Protein AF-A0A5C5PPG1-F1 (afdb_monomer_lite)

Foldseek 3Di:
DFQDDVVLQVVLQVVCVVPPDPVSCVVCVVVLCVRQLGDDDFAACDLDDDQDDWGHTDDDSHPVVVCVSVVHHDQKDKDFAPFDSVQLSVLSVVQVPDDRRTDHPFQRHSQLSVLSSCVSRVLLVLPDPVLSVVSVPRRGGDPVNVVVSSVSSVVVVRMDMDGDPPRDDPDPPPDDD

Structure (mmCIF, N/CA/C/O backbone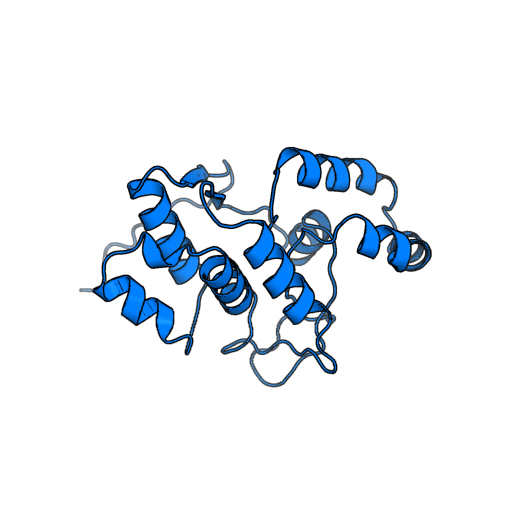):
data_AF-A0A5C5PPG1-F1
#
_entry.id   AF-A0A5C5PPG1-F1
#
loop_
_atom_site.group_PDB
_atom_site.id
_atom_site.type_symbol
_atom_site.label_atom_id
_atom_site.label_alt_id
_atom_site.label_comp_id
_atom_site.label_asym_id
_atom_site.label_entity_id
_atom_site.label_seq_id
_atom_site.pdbx_PDB_ins_code
_atom_site.Cartn_x
_atom_site.Cartn_y
_atom_site.Cartn_z
_atom_site.occupancy
_atom_site.B_iso_or_equiv
_atom_site.auth_seq_id
_atom_site.auth_comp_id
_atom_site.auth_asym_id
_atom_site.auth_atom_id
_atom_site.pdbx_PDB_model_num
ATOM 1 N N . MET A 1 1 ? 2.290 -4.184 -1.563 1.00 87.38 1 MET A N 1
ATOM 2 C CA . MET A 1 1 ? 0.980 -4.294 -0.845 1.00 87.38 1 MET A CA 1
ATOM 3 C C . MET A 1 1 ? -0.020 -4.989 -1.755 1.00 87.38 1 MET A C 1
ATOM 5 O O . MET A 1 1 ? -0.002 -4.702 -2.938 1.00 87.38 1 MET A O 1
ATOM 9 N N . TYR A 1 2 ? -0.895 -5.849 -1.234 1.00 88.50 2 TYR A N 1
ATOM 10 C CA . TYR A 1 2 ? -1.957 -6.496 -2.018 1.00 88.50 2 TYR A CA 1
ATOM 11 C C . TYR A 1 2 ? -3.329 -5.867 -1.742 1.00 88.50 2 TYR A C 1
ATOM 13 O O . TYR A 1 2 ? -3.693 -5.695 -0.580 1.00 88.50 2 TYR A O 1
ATOM 21 N N . ILE A 1 3 ? -4.079 -5.521 -2.796 1.00 89.62 3 ILE A N 1
ATOM 22 C CA . ILE A 1 3 ? -5.438 -4.965 -2.701 1.00 89.62 3 ILE A CA 1
ATOM 23 C C . ILE A 1 3 ? -6.487 -6.053 -2.981 1.00 89.62 3 ILE A C 1
ATOM 25 O O . ILE A 1 3 ? -6.610 -6.554 -4.099 1.00 89.62 3 ILE A O 1
ATOM 29 N N . GLY A 1 4 ? -7.311 -6.369 -1.984 1.00 85.44 4 GLY A N 1
ATOM 30 C CA . GLY A 1 4 ? -8.360 -7.387 -2.087 1.00 85.44 4 GLY A CA 1
ATOM 31 C C . GLY A 1 4 ? -7.981 -8.681 -1.372 1.00 85.44 4 GLY A C 1
ATOM 32 O O . GLY A 1 4 ? -7.293 -8.638 -0.355 1.00 85.44 4 GLY A O 1
ATOM 33 N N . ASP A 1 5 ? -8.461 -9.820 -1.873 1.00 78.62 5 ASP A N 1
ATOM 34 C CA . ASP A 1 5 ? -8.293 -11.105 -1.189 1.00 78.62 5 ASP A CA 1
ATOM 35 C C . ASP A 1 5 ? -6.811 -11.549 -1.177 1.00 78.62 5 ASP A C 1
ATOM 37 O O . ASP A 1 5 ? -6.217 -11.759 -2.244 1.00 78.62 5 ASP A O 1
ATOM 41 N N . PRO A 1 6 ? -6.199 -11.731 0.010 1.00 70.06 6 PRO A N 1
ATOM 42 C CA . PRO A 1 6 ? -4.818 -12.186 0.126 1.00 70.06 6 PRO A CA 1
ATOM 43 C C . PRO A 1 6 ? -4.586 -13.594 -0.440 1.00 70.06 6 PRO A C 1
ATOM 45 O O . PRO A 1 6 ? -3.463 -13.898 -0.840 1.00 70.06 6 PRO A O 1
ATOM 48 N N . ASN A 1 7 ? -5.604 -14.456 -0.502 1.00 72.69 7 ASN A N 1
ATOM 49 C CA . ASN A 1 7 ? -5.500 -15.785 -1.107 1.00 72.69 7 ASN A CA 1
ATOM 50 C C . ASN A 1 7 ? -5.388 -15.698 -2.629 1.00 72.69 7 ASN A C 1
ATOM 52 O O . ASN A 1 7 ? -4.583 -16.412 -3.220 1.00 72.69 7 ASN A O 1
ATOM 56 N N . ILE A 1 8 ? -6.134 -14.782 -3.256 1.00 70.81 8 ILE A N 1
ATOM 57 C CA . ILE A 1 8 ? -6.015 -14.517 -4.696 1.00 70.81 8 ILE A CA 1
ATOM 58 C C . ILE A 1 8 ? -4.605 -14.011 -5.007 1.00 70.81 8 ILE A C 1
ATOM 60 O O . ILE A 1 8 ? -3.949 -14.563 -5.887 1.00 70.81 8 ILE A O 1
ATOM 64 N N . GLY A 1 9 ? -4.107 -13.034 -4.240 1.00 70.31 9 GLY A N 1
ATOM 65 C CA . GLY A 1 9 ? -2.731 -12.544 -4.381 1.00 70.31 9 GLY A CA 1
ATOM 66 C C . GLY A 1 9 ? -1.699 -13.669 -4.255 1.00 70.31 9 GLY A C 1
ATOM 67 O O . GLY A 1 9 ? -0.873 -13.852 -5.141 1.00 70.31 9 GLY A O 1
ATOM 68 N N . LYS A 1 10 ? -1.801 -14.504 -3.212 1.00 71.12 10 LYS A N 1
ATOM 69 C CA . LYS A 1 10 ? -0.906 -15.660 -3.011 1.00 71.12 10 LYS A CA 1
ATOM 70 C C . LYS A 1 10 ? -0.979 -16.697 -4.134 1.00 71.12 10 LYS A C 1
ATOM 72 O O . LYS A 1 10 ? 0.038 -17.302 -4.453 1.00 71.12 10 LYS A O 1
ATOM 77 N N . ASN A 1 11 ? -2.153 -16.941 -4.709 1.00 69.25 11 ASN A N 1
ATOM 78 C CA . ASN A 1 11 ? -2.295 -17.888 -5.815 1.00 69.25 11 ASN A CA 1
ATOM 79 C C . ASN A 1 11 ? -1.632 -17.362 -7.092 1.00 69.25 11 ASN A C 1
ATOM 81 O O . ASN A 1 11 ? -0.999 -18.137 -7.805 1.00 69.25 11 ASN A O 1
ATOM 85 N N . ILE A 1 12 ? -1.719 -16.052 -7.342 1.00 70.81 12 ILE A N 1
ATOM 86 C CA . ILE A 1 12 ? -0.985 -15.399 -8.432 1.00 70.81 12 ILE A CA 1
ATOM 87 C C . ILE A 1 12 ? 0.529 -15.572 -8.226 1.00 70.81 12 ILE A C 1
ATOM 89 O O . ILE A 1 12 ? 1.212 -16.005 -9.149 1.00 70.81 12 ILE A O 1
ATOM 93 N N . GLU A 1 13 ? 1.032 -15.340 -7.009 1.00 72.00 13 GLU A N 1
ATOM 94 C CA . GLU A 1 13 ? 2.451 -15.550 -6.660 1.00 72.00 13 GLU A CA 1
ATOM 95 C C . GLU A 1 13 ? 2.898 -17.016 -6.797 1.00 72.00 13 GLU A C 1
ATOM 97 O O . GLU A 1 13 ? 3.986 -17.303 -7.282 1.00 72.00 13 GLU A O 1
ATOM 102 N N . ARG A 1 14 ? 2.066 -17.989 -6.403 1.00 68.38 14 ARG A N 1
ATOM 103 C CA . ARG A 1 14 ? 2.412 -19.420 -6.511 1.00 68.38 14 ARG A CA 1
ATOM 104 C C . ARG A 1 14 ? 2.489 -19.907 -7.950 1.00 68.38 14 ARG A C 1
ATOM 106 O O . ARG A 1 14 ? 3.380 -20.680 -8.275 1.00 68.38 14 ARG A O 1
ATOM 113 N N . ASN A 1 15 ? 1.576 -19.456 -8.806 1.00 65.25 15 ASN A N 1
ATOM 114 C CA . ASN A 1 15 ? 1.613 -19.782 -10.233 1.00 65.25 15 ASN A CA 1
ATOM 115 C C . ASN A 1 15 ? 2.829 -19.155 -10.937 1.00 65.25 15 ASN A C 1
ATOM 117 O O . ASN A 1 15 ? 3.184 -19.565 -12.042 1.00 65.25 15 ASN A O 1
ATOM 121 N N . TYR A 1 16 ? 3.464 -18.173 -10.295 1.00 61.44 16 TYR A N 1
ATOM 122 C CA . TYR A 1 16 ? 4.582 -17.419 -10.831 1.00 61.44 16 TYR A CA 1
ATOM 123 C C . TYR A 1 16 ? 5.953 -18.087 -10.650 1.00 61.44 16 TYR A C 1
ATOM 125 O O . TYR A 1 16 ? 6.864 -17.759 -11.404 1.00 61.44 16 TYR A O 1
ATOM 133 N N . SER A 1 17 ? 6.105 -19.105 -9.788 1.00 58.81 17 SER A N 1
ATOM 134 C CA . SER A 1 17 ? 7.341 -19.919 -9.744 1.00 58.81 17 SER A CA 1
ATOM 135 C C . SER A 1 17 ? 7.681 -20.584 -11.088 1.00 58.81 17 SER A C 1
ATOM 137 O O . SER A 1 17 ? 8.792 -21.052 -11.289 1.00 58.81 17 SER A O 1
ATOM 139 N N . LYS A 1 18 ? 6.741 -20.587 -12.041 1.00 58.78 18 LYS A N 1
ATOM 140 C CA . LYS A 1 18 ? 6.936 -21.021 -13.427 1.00 58.78 18 LYS A CA 1
ATOM 141 C C . LYS A 1 18 ? 7.742 -20.026 -14.292 1.00 58.78 18 LYS A C 1
ATOM 143 O O . LYS A 1 18 ? 8.237 -20.423 -15.342 1.00 58.78 18 LYS A O 1
ATOM 148 N N . TYR A 1 19 ? 7.889 -18.764 -13.876 1.00 58.31 19 TYR A N 1
ATOM 149 C CA . TYR A 1 19 ? 8.587 -17.691 -14.606 1.00 58.31 19 TYR A CA 1
ATOM 150 C C . TYR A 1 19 ? 9.896 -17.286 -13.905 1.00 58.31 19 TYR A C 1
ATOM 152 O O . TYR A 1 19 ? 10.094 -16.127 -13.534 1.00 58.31 19 TYR A O 1
ATOM 160 N N . GLU A 1 20 ? 10.801 -18.246 -13.692 1.00 57.34 20 GLU A N 1
ATOM 161 C CA . GLU A 1 20 ? 12.054 -18.006 -12.954 1.00 57.34 20 GLU A CA 1
ATOM 162 C C . GLU A 1 20 ? 12.971 -16.975 -13.641 1.00 57.34 20 GLU A C 1
ATOM 164 O O . GLU A 1 20 ? 13.572 -16.131 -12.969 1.00 57.34 20 GLU A O 1
ATOM 169 N N . ASN A 1 21 ? 13.043 -16.964 -14.979 1.00 65.88 21 ASN A N 1
ATOM 170 C CA . ASN A 1 21 ? 13.931 -16.052 -15.705 1.00 65.88 21 ASN A CA 1
ATOM 171 C C . ASN A 1 21 ? 13.239 -14.740 -16.137 1.00 65.88 21 ASN A C 1
ATOM 173 O O . ASN A 1 21 ? 12.038 -14.675 -16.399 1.00 65.88 21 ASN A O 1
ATOM 177 N N . ARG A 1 22 ? 14.019 -13.649 -16.180 1.00 64.19 22 ARG A N 1
ATOM 178 C CA . ARG A 1 22 ? 13.541 -12.286 -16.489 1.00 64.19 22 ARG A CA 1
ATOM 179 C C . ARG A 1 22 ? 12.952 -12.169 -17.902 1.00 64.19 22 ARG A C 1
ATOM 181 O O . ARG A 1 22 ? 12.051 -11.364 -18.117 1.00 64.19 22 ARG A O 1
ATOM 188 N N . GLU A 1 23 ? 13.442 -12.976 -18.837 1.00 68.81 23 GLU A N 1
ATOM 189 C CA . GLU A 1 23 ? 13.028 -12.988 -20.243 1.00 68.81 23 GLU A CA 1
ATOM 190 C C . GLU A 1 23 ? 11.600 -13.524 -20.413 1.00 68.81 23 GLU A C 1
ATOM 192 O O . GLU A 1 23 ? 10.785 -12.884 -21.076 1.00 68.81 23 GLU A O 1
ATOM 197 N N . ALA A 1 24 ? 11.252 -14.620 -19.733 1.00 67.12 24 ALA A N 1
ATOM 198 C CA . ALA A 1 24 ? 9.903 -15.184 -19.753 1.00 67.12 24 ALA A CA 1
ATOM 199 C C . ALA A 1 24 ? 8.870 -14.219 -19.147 1.00 67.12 24 ALA A C 1
ATOM 201 O O . ALA A 1 24 ? 7.781 -14.047 -19.691 1.00 67.12 24 ALA A O 1
ATOM 202 N N . ARG A 1 25 ? 9.230 -13.503 -18.071 1.00 67.06 25 ARG A N 1
ATOM 203 C CA . ARG A 1 25 ? 8.358 -12.462 -17.493 1.00 67.06 25 ARG A CA 1
ATOM 204 C C . ARG A 1 25 ? 8.106 -11.311 -18.456 1.00 67.06 25 ARG A C 1
ATOM 206 O O . ARG A 1 25 ? 7.029 -10.727 -18.437 1.00 67.06 25 ARG A O 1
ATOM 213 N N . GLN A 1 26 ? 9.125 -10.932 -19.228 1.00 68.50 26 GLN A N 1
ATOM 214 C CA . GLN A 1 26 ? 9.017 -9.839 -20.183 1.00 68.50 26 GLN A CA 1
ATOM 215 C C . GLN A 1 26 ? 8.145 -10.248 -21.376 1.00 68.50 26 GLN A C 1
ATOM 217 O O . GLN A 1 26 ? 7.356 -9.426 -21.837 1.00 68.50 26 GLN A O 1
ATOM 222 N N . ALA A 1 27 ? 8.252 -11.502 -21.831 1.00 70.81 27 ALA A N 1
ATOM 223 C CA . ALA A 1 27 ? 7.429 -12.052 -22.907 1.00 70.81 27 ALA A CA 1
ATOM 224 C C . ALA A 1 27 ? 5.933 -12.074 -22.546 1.00 70.81 27 ALA A C 1
ATOM 226 O O . ALA A 1 27 ? 5.109 -11.642 -23.346 1.00 70.81 27 ALA A O 1
ATOM 227 N N . ASP A 1 28 ? 5.593 -12.469 -21.315 1.00 69.50 28 ASP A N 1
ATOM 228 C CA . ASP A 1 28 ? 4.198 -12.566 -20.854 1.00 69.50 28 ASP A CA 1
ATOM 229 C C . ASP A 1 28 ? 3.721 -11.336 -20.067 1.00 69.50 28 ASP A C 1
ATOM 231 O O . ASP A 1 28 ? 2.665 -11.355 -19.427 1.00 69.50 28 ASP A O 1
ATOM 235 N N . ARG A 1 29 ? 4.479 -10.233 -20.105 1.00 70.00 29 ARG A N 1
ATOM 236 C CA . ARG A 1 29 ? 4.252 -9.058 -19.253 1.00 70.00 29 ARG A CA 1
ATOM 237 C C . ARG A 1 29 ? 2.846 -8.488 -19.379 1.00 70.00 29 ARG A C 1
ATOM 239 O O . ARG A 1 29 ? 2.253 -8.145 -18.365 1.00 70.00 29 ARG A O 1
ATOM 246 N N . GLU A 1 30 ? 2.307 -8.376 -20.588 1.00 69.38 30 GLU A N 1
ATOM 247 C CA . GLU A 1 30 ? 0.969 -7.810 -20.804 1.00 69.38 30 GLU A CA 1
ATOM 248 C C . GLU A 1 30 ? -0.128 -8.688 -20.191 1.00 69.38 30 GLU A C 1
ATOM 250 O O . GLU A 1 30 ? -1.019 -8.184 -19.503 1.00 69.38 30 GLU A O 1
ATOM 255 N N . ALA A 1 31 ? -0.018 -10.009 -20.360 1.00 68.69 31 ALA A N 1
ATOM 256 C CA . ALA A 1 31 ? -0.911 -10.964 -19.717 1.00 68.69 31 ALA A CA 1
ATOM 257 C C . ALA A 1 31 ? -0.777 -10.874 -18.190 1.00 68.69 31 ALA A C 1
ATOM 259 O O . ALA A 1 31 ? -1.770 -10.749 -17.475 1.00 68.69 31 ALA A O 1
ATOM 260 N N . ILE A 1 32 ? 0.449 -10.844 -17.672 1.00 67.25 32 ILE A N 1
ATOM 261 C CA . ILE A 1 32 ? 0.719 -10.720 -16.237 1.00 67.25 32 ILE A CA 1
ATOM 262 C C . ILE A 1 32 ? 0.170 -9.402 -15.669 1.00 67.25 32 ILE A C 1
ATOM 264 O O . ILE A 1 32 ? -0.445 -9.400 -14.601 1.00 67.25 32 ILE A O 1
ATOM 268 N N . GLU A 1 33 ? 0.353 -8.281 -16.368 1.00 69.12 33 GLU A N 1
ATOM 269 C CA . GLU A 1 33 ? -0.156 -6.969 -15.960 1.00 69.12 33 GLU A CA 1
ATOM 270 C C . GLU A 1 33 ? -1.685 -6.936 -15.902 1.00 69.12 33 GLU A C 1
ATOM 272 O O . GLU A 1 33 ? -2.236 -6.198 -15.074 1.00 69.12 33 GLU A O 1
ATOM 277 N N . HIS A 1 34 ? -2.346 -7.733 -16.747 1.00 66.25 34 HIS A N 1
ATOM 278 C CA . HIS A 1 34 ? -3.788 -7.950 -16.727 1.00 66.25 34 HIS A CA 1
ATOM 279 C C . HIS A 1 34 ? -4.225 -8.781 -15.508 1.00 66.25 34 HIS A C 1
ATOM 281 O O . HIS A 1 34 ? -5.225 -8.453 -14.866 1.00 66.25 34 HIS A O 1
ATOM 287 N N . PHE A 1 35 ? -3.454 -9.808 -15.135 1.00 65.94 35 PHE A N 1
ATOM 288 C CA . PHE A 1 35 ? -3.793 -10.703 -14.022 1.00 65.94 35 PHE A CA 1
ATOM 289 C C . PHE A 1 35 ? -3.449 -10.140 -12.635 1.00 65.94 35 PHE A C 1
ATOM 291 O O . PHE A 1 35 ? -4.268 -10.258 -11.721 1.00 65.94 35 PHE A O 1
ATOM 298 N N . ASN A 1 36 ? -2.290 -9.492 -12.449 1.00 76.19 36 ASN A N 1
ATOM 299 C CA . ASN A 1 36 ? -1.864 -8.967 -11.142 1.00 76.19 36 ASN A CA 1
ATOM 300 C C . ASN A 1 36 ? -2.023 -7.447 -11.004 1.00 76.19 36 ASN A C 1
ATOM 302 O O . ASN A 1 36 ? -1.112 -6.716 -10.617 1.00 76.19 36 ASN A O 1
ATOM 306 N N . THR A 1 37 ? -3.222 -6.945 -11.291 1.00 77.00 37 THR A N 1
ATOM 307 C CA . THR A 1 37 ? -3.538 -5.515 -11.127 1.00 77.00 37 THR A CA 1
ATOM 308 C C . THR A 1 37 ? -3.631 -5.065 -9.670 1.00 77.00 37 THR A C 1
ATOM 310 O O . THR A 1 37 ? -3.614 -3.866 -9.400 1.00 77.00 37 THR A O 1
ATOM 313 N N . ASN A 1 38 ? -3.715 -6.012 -8.735 1.00 85.44 38 ASN A N 1
ATOM 314 C CA . ASN A 1 38 ? -3.951 -5.766 -7.316 1.00 85.44 38 ASN A CA 1
ATOM 315 C C . ASN A 1 38 ? -2.672 -5.653 -6.485 1.00 85.44 38 ASN A C 1
ATOM 317 O O . ASN A 1 38 ? -2.744 -5.228 -5.327 1.00 85.44 38 ASN A O 1
ATOM 321 N N . TYR A 1 39 ? -1.521 -6.031 -7.044 1.00 87.38 39 TYR A N 1
ATOM 322 C CA . TYR A 1 39 ? -0.246 -5.813 -6.384 1.00 87.38 39 TYR A CA 1
ATOM 323 C C . TYR A 1 39 ? 0.228 -4.374 -6.579 1.00 87.38 39 TYR A C 1
ATOM 325 O O . TYR A 1 39 ? 0.232 -3.829 -7.682 1.00 87.38 39 TYR A O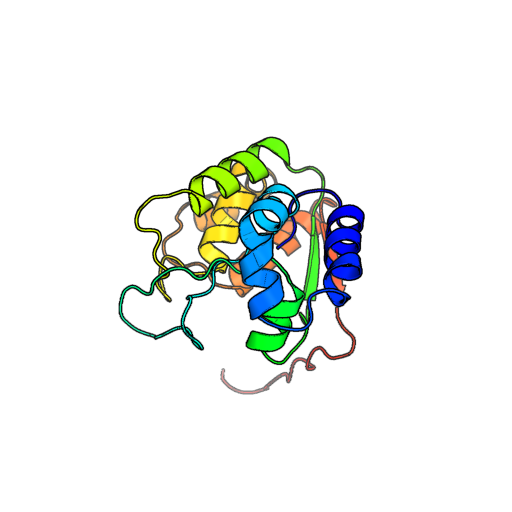 1
ATOM 333 N N . VAL A 1 40 ? 0.614 -3.754 -5.472 1.00 88.94 40 VAL A N 1
ATOM 334 C CA . VAL A 1 40 ? 1.137 -2.395 -5.399 1.00 88.94 40 VAL A CA 1
ATOM 335 C C . VAL A 1 40 ? 2.621 -2.484 -5.097 1.00 88.94 40 VAL A C 1
ATOM 337 O O . VAL A 1 40 ? 2.994 -2.719 -3.940 1.00 88.94 40 VAL A O 1
ATOM 340 N N . SER A 1 41 ? 3.425 -2.236 -6.127 1.00 86.00 41 SER A N 1
ATOM 341 C CA . SER A 1 41 ? 4.857 -1.971 -6.022 1.00 86.00 41 SER A CA 1
ATOM 342 C C . SER A 1 41 ? 5.168 -0.590 -6.585 1.00 86.00 41 SER A C 1
ATOM 344 O O . SER A 1 41 ? 4.601 -0.162 -7.592 1.00 86.00 41 SER A O 1
ATOM 346 N N . TRP A 1 42 ? 6.039 0.141 -5.898 1.00 86.25 42 TRP A N 1
ATOM 347 C CA . TRP A 1 42 ? 6.462 1.476 -6.308 1.00 86.25 42 TRP A CA 1
ATOM 348 C C . TRP A 1 42 ? 7.948 1.669 -6.026 1.00 86.25 42 TRP A C 1
ATOM 350 O O . TRP A 1 42 ? 8.346 2.537 -5.248 1.00 86.25 42 TRP A O 1
ATOM 360 N N . TRP A 1 43 ? 8.749 0.815 -6.650 1.00 81.62 43 TRP A N 1
ATOM 361 C CA . TRP A 1 43 ? 10.206 0.830 -6.595 1.00 81.62 43 TRP A CA 1
ATOM 362 C C . TRP A 1 43 ? 10.778 1.433 -7.893 1.00 81.62 43 TRP A C 1
ATOM 364 O O . TRP A 1 43 ? 10.092 1.402 -8.918 1.00 81.62 43 TRP A O 1
ATOM 374 N N . PRO A 1 44 ? 11.967 2.061 -7.897 1.00 78.38 44 PRO A N 1
ATOM 375 C CA . PRO A 1 44 ? 12.635 2.452 -9.141 1.00 78.38 44 PRO A CA 1
ATOM 376 C C . PRO A 1 44 ? 12.986 1.240 -10.019 1.00 78.38 44 PRO A C 1
ATOM 378 O O . PRO A 1 44 ? 13.112 0.125 -9.530 1.00 78.38 44 PRO A O 1
ATOM 381 N N . GLU A 1 45 ? 13.113 1.466 -11.328 1.00 72.06 45 GLU A N 1
ATOM 382 C CA . GLU A 1 45 ? 13.457 0.418 -12.309 1.00 72.06 45 GLU A CA 1
ATOM 383 C C . GLU A 1 45 ? 14.919 -0.043 -12.205 1.00 72.06 45 GLU A C 1
ATOM 385 O O . GLU A 1 45 ? 15.240 -1.198 -12.480 1.00 72.06 45 GLU A O 1
ATOM 390 N N . GLU A 1 46 ? 15.808 0.862 -11.804 1.00 66.50 46 GLU A N 1
ATOM 391 C CA . GLU A 1 46 ? 17.210 0.553 -11.538 1.00 66.50 46 GLU A CA 1
ATOM 392 C C . GLU A 1 46 ? 17.360 -0.140 -10.177 1.00 66.50 46 GLU A C 1
ATOM 394 O O . GLU A 1 46 ? 16.523 0.022 -9.289 1.00 66.50 46 GLU A O 1
ATOM 399 N N . SER A 1 47 ? 18.452 -0.887 -10.000 1.00 61.28 47 SER A N 1
ATOM 400 C CA . SER A 1 47 ? 18.780 -1.701 -8.819 1.00 61.28 47 SER A CA 1
ATOM 401 C C . SER A 1 47 ? 19.117 -0.872 -7.565 1.00 61.28 47 SER A C 1
ATOM 403 O O . SER A 1 47 ? 20.167 -1.048 -6.950 1.00 61.28 47 SER A O 1
ATOM 405 N N . GLY A 1 48 ? 18.245 0.071 -7.196 1.00 66.25 48 GLY A N 1
ATOM 406 C CA . GLY A 1 48 ? 18.341 0.856 -5.973 1.00 66.25 48 GLY A CA 1
ATOM 407 C C . GLY A 1 48 ? 17.654 2.224 -6.034 1.00 66.25 48 GLY A C 1
ATOM 408 O O . GLY A 1 48 ? 17.673 2.943 -7.037 1.00 66.25 48 GLY A O 1
ATOM 409 N N . ALA A 1 49 ? 17.086 2.626 -4.897 1.00 71.31 49 ALA A N 1
ATOM 410 C CA . ALA A 1 49 ? 16.589 3.979 -4.696 1.00 71.31 49 ALA A CA 1
ATOM 411 C C . ALA A 1 49 ? 17.744 4.964 -4.475 1.00 71.31 49 ALA A C 1
ATOM 413 O O . ALA A 1 49 ? 18.500 4.849 -3.511 1.00 71.31 49 ALA A O 1
ATOM 414 N N . GLN A 1 50 ? 17.862 5.959 -5.354 1.00 77.75 50 GLN A N 1
ATOM 415 C CA . GLN A 1 50 ? 18.828 7.045 -5.213 1.00 77.75 50 GLN A CA 1
ATOM 416 C C . GLN A 1 50 ? 18.265 8.117 -4.271 1.00 77.75 50 GLN A C 1
ATOM 418 O O . GLN A 1 50 ? 17.075 8.442 -4.303 1.00 77.75 50 GLN A O 1
ATOM 423 N N . LEU A 1 51 ? 19.132 8.692 -3.431 1.00 73.94 51 LEU A N 1
ATOM 424 C CA . LEU A 1 51 ? 18.743 9.705 -2.441 1.00 73.94 51 LEU A CA 1
ATOM 425 C C . LEU A 1 51 ? 18.218 10.997 -3.086 1.00 73.94 51 LEU A C 1
ATOM 427 O O . LEU A 1 51 ? 17.370 11.677 -2.509 1.00 73.94 51 LEU A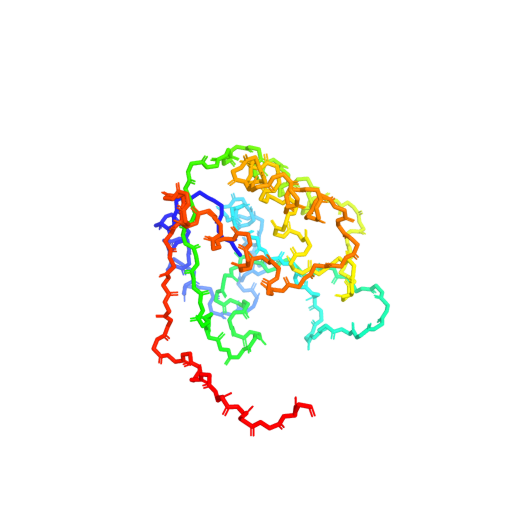 O 1
ATOM 431 N N . LEU A 1 52 ? 18.717 11.343 -4.274 1.00 75.62 52 LEU A N 1
ATOM 432 C CA . LEU A 1 52 ? 18.386 12.570 -4.991 1.00 75.62 52 LEU A CA 1
ATOM 433 C C . LEU A 1 52 ? 17.914 12.254 -6.410 1.00 75.62 52 LEU A C 1
ATOM 435 O O . LEU A 1 52 ? 18.319 11.264 -7.008 1.00 75.62 52 LEU A O 1
ATOM 439 N N . GLY A 1 53 ? 17.085 13.141 -6.960 1.00 78.94 53 GLY A N 1
ATOM 440 C CA . GLY A 1 53 ? 16.614 13.046 -8.339 1.00 78.94 53 GLY A CA 1
ATOM 441 C C . GLY A 1 53 ? 15.284 12.311 -8.512 1.00 78.94 53 GLY A C 1
ATOM 442 O O . GLY A 1 53 ? 14.648 11.849 -7.562 1.00 78.94 53 GLY A O 1
ATOM 443 N N . LYS A 1 54 ? 14.819 12.292 -9.763 1.00 83.38 54 LYS A N 1
ATOM 444 C CA . LYS A 1 54 ? 13.654 11.519 -10.201 1.00 83.38 54 LYS A CA 1
ATOM 445 C C . LYS A 1 54 ? 14.171 10.248 -10.846 1.00 83.38 54 LYS A C 1
ATOM 447 O O . LYS A 1 54 ? 15.003 10.335 -11.741 1.00 83.38 54 LYS A O 1
ATOM 452 N N . GLN A 1 55 ? 13.635 9.112 -10.433 1.00 84.94 55 GLN A N 1
ATOM 453 C CA . GLN A 1 55 ? 13.979 7.825 -11.022 1.00 84.94 55 GLN A CA 1
ATOM 454 C C . GLN A 1 55 ? 12.784 7.285 -11.813 1.00 84.94 55 GLN A C 1
ATOM 456 O O . GLN A 1 55 ? 11.640 7.494 -11.379 1.00 84.94 55 GLN A O 1
ATOM 461 N N . PRO A 1 56 ? 13.008 6.619 -12.960 1.00 80.94 56 PRO A N 1
ATOM 462 C CA . PRO A 1 56 ? 11.940 5.917 -13.656 1.00 80.94 56 PRO A CA 1
ATOM 463 C C . PRO A 1 56 ? 11.325 4.882 -12.714 1.00 80.94 56 PRO A C 1
ATOM 465 O O . PRO A 1 56 ? 12.018 4.218 -11.940 1.00 80.94 56 PRO A O 1
ATOM 468 N N . GLN A 1 57 ? 9.998 4.809 -12.718 1.00 79.31 57 GLN A N 1
ATOM 469 C CA . GLN A 1 57 ? 9.281 3.869 -11.871 1.00 79.31 57 GLN A CA 1
ATOM 470 C C . GLN A 1 57 ? 9.374 2.459 -12.461 1.00 79.31 57 GLN A C 1
ATOM 472 O O . GLN A 1 57 ? 8.881 2.208 -13.558 1.00 79.31 57 GLN A O 1
ATOM 477 N N . GLY A 1 58 ? 9.941 1.538 -11.686 1.00 74.19 58 GLY A N 1
ATOM 478 C CA . GLY A 1 58 ? 9.918 0.111 -11.955 1.00 74.19 58 GLY A CA 1
ATOM 479 C C . GLY A 1 58 ? 8.517 -0.441 -11.728 1.00 74.19 58 GLY A C 1
ATOM 480 O O . GLY A 1 58 ? 7.855 -0.151 -10.726 1.00 74.19 58 GLY A O 1
ATOM 481 N N . ARG A 1 59 ? 8.032 -1.227 -12.688 1.00 72.81 59 ARG A N 1
ATOM 482 C CA . ARG A 1 59 ? 6.736 -1.911 -12.601 1.00 72.81 59 ARG A CA 1
ATOM 483 C C . ARG A 1 59 ? 6.954 -3.353 -12.170 1.00 72.81 59 ARG A C 1
ATOM 485 O O . ARG A 1 59 ? 6.752 -4.270 -12.960 1.00 72.81 59 ARG A O 1
ATOM 492 N N . ASN A 1 60 ? 7.367 -3.535 -10.921 1.00 75.31 60 ASN A N 1
ATOM 493 C CA . ASN A 1 60 ? 7.365 -4.856 -10.312 1.00 75.31 60 ASN A CA 1
ATOM 494 C C . ASN A 1 60 ? 5.912 -5.292 -10.097 1.00 75.31 60 ASN A C 1
ATOM 496 O O . ASN A 1 60 ? 5.083 -4.552 -9.565 1.00 75.31 60 ASN A O 1
ATOM 500 N N . LEU A 1 61 ? 5.594 -6.491 -10.573 1.00 75.06 61 LEU A N 1
ATOM 501 C CA . LEU A 1 61 ? 4.236 -7.033 -10.550 1.00 75.06 61 LEU A CA 1
ATOM 502 C C . LEU A 1 61 ? 4.062 -8.087 -9.461 1.00 75.06 61 LEU A C 1
ATOM 504 O O . LEU A 1 61 ? 2.956 -8.578 -9.295 1.00 75.06 61 LEU A O 1
ATOM 508 N N . PHE A 1 62 ? 5.120 -8.412 -8.716 1.00 77.31 62 PHE A N 1
ATOM 509 C CA . PHE A 1 62 ? 5.143 -9.516 -7.761 1.00 77.31 62 PHE A CA 1
ATOM 510 C C . PHE A 1 62 ? 5.903 -9.145 -6.495 1.00 77.31 62 PHE A C 1
ATOM 512 O O . PHE A 1 62 ? 6.950 -8.497 -6.549 1.00 77.31 62 PHE A O 1
ATOM 519 N N . LEU A 1 63 ? 5.387 -9.617 -5.365 1.00 80.19 63 LEU A N 1
ATOM 520 C CA . LEU A 1 63 ? 5.995 -9.509 -4.049 1.00 80.19 63 LEU A CA 1
ATOM 521 C C . LEU A 1 63 ? 7.320 -10.250 -3.991 1.00 80.19 63 LEU A C 1
ATOM 523 O O . LEU A 1 63 ? 8.254 -9.727 -3.403 1.00 80.19 63 LEU A O 1
ATOM 527 N N . GLU A 1 64 ? 7.426 -11.420 -4.619 1.00 77.69 64 GLU A N 1
ATOM 528 C CA . GLU A 1 64 ? 8.673 -12.190 -4.586 1.00 77.69 64 GLU A CA 1
ATOM 529 C C . GLU A 1 64 ? 9.825 -11.444 -5.275 1.00 77.69 64 GLU A C 1
ATOM 531 O O . GLU A 1 64 ? 10.969 -11.520 -4.838 1.00 77.69 64 GLU A O 1
ATOM 536 N N . SER A 1 65 ? 9.519 -10.658 -6.316 1.00 76.50 65 SER A N 1
ATOM 537 C CA . SER A 1 65 ? 10.524 -9.802 -6.961 1.00 76.50 65 SER A CA 1
ATOM 538 C C . SER A 1 65 ? 10.994 -8.696 -6.017 1.00 76.50 65 SER A C 1
ATOM 540 O O . SER A 1 65 ? 12.194 -8.520 -5.853 1.00 76.50 65 SER A O 1
ATOM 542 N N . ASP A 1 66 ? 10.066 -8.027 -5.325 1.00 79.00 66 ASP A N 1
ATOM 543 C CA . ASP A 1 66 ? 10.426 -7.007 -4.334 1.00 79.00 66 ASP A CA 1
ATOM 544 C C . ASP A 1 66 ? 11.188 -7.618 -3.135 1.00 79.00 66 ASP A C 1
ATOM 546 O O . ASP A 1 66 ? 12.141 -7.019 -2.654 1.00 79.00 66 ASP A O 1
ATOM 550 N N . ILE A 1 67 ? 10.834 -8.827 -2.677 1.00 80.44 67 ILE A N 1
ATOM 551 C CA . ILE A 1 67 ? 11.559 -9.543 -1.607 1.00 80.44 67 ILE A CA 1
ATOM 552 C C . ILE A 1 67 ? 12.986 -9.882 -2.045 1.00 80.44 67 ILE A C 1
ATOM 554 O O . ILE A 1 67 ? 13.920 -9.713 -1.261 1.00 80.44 67 ILE A O 1
ATOM 558 N N . SER A 1 68 ? 13.158 -10.359 -3.281 1.00 78.38 68 SER A N 1
ATOM 559 C CA . SER A 1 68 ? 14.476 -10.655 -3.844 1.00 78.38 68 SER A CA 1
ATOM 560 C C . SER A 1 68 ? 15.331 -9.392 -3.962 1.00 78.38 68 SER A C 1
ATOM 562 O O . SER A 1 68 ? 16.517 -9.441 -3.644 1.00 78.38 68 SER A O 1
ATOM 564 N N . ASP A 1 69 ? 14.740 -8.273 -4.389 1.00 75.50 69 ASP A N 1
ATOM 565 C CA . ASP A 1 69 ? 15.432 -6.985 -4.519 1.00 75.50 69 ASP A CA 1
ATOM 566 C C . ASP A 1 69 ? 15.786 -6.381 -3.143 1.00 75.50 69 ASP A C 1
ATOM 568 O O . ASP A 1 69 ? 16.859 -5.800 -2.973 1.00 75.50 69 ASP A O 1
ATOM 572 N N . GLU A 1 70 ? 14.910 -6.534 -2.142 1.00 75.88 70 GLU A N 1
ATOM 573 C CA . GLU A 1 70 ? 15.125 -6.069 -0.760 1.00 75.88 70 GLU A CA 1
ATOM 574 C C . GLU A 1 70 ? 16.000 -7.028 0.075 1.00 75.88 70 GLU A C 1
ATOM 576 O O . GLU A 1 70 ? 16.454 -6.669 1.166 1.00 75.88 70 GLU A O 1
ATOM 581 N N . GLY A 1 71 ? 16.243 -8.250 -0.410 1.00 80.56 71 GLY A N 1
ATOM 582 C CA . GLY A 1 71 ? 17.080 -9.267 0.233 1.00 80.56 71 GLY A CA 1
ATOM 583 C C . GLY A 1 71 ? 16.495 -9.877 1.512 1.00 80.56 71 GLY A C 1
ATOM 584 O O . GLY A 1 71 ? 17.188 -10.617 2.212 1.00 80.56 71 GLY A O 1
ATOM 585 N N . SER A 1 72 ? 15.241 -9.574 1.859 1.00 80.75 72 SER A N 1
ATOM 586 C CA . SER A 1 72 ? 14.580 -10.133 3.042 1.00 80.75 72 SER A CA 1
ATOM 587 C C . SER A 1 72 ? 13.051 -10.088 2.931 1.00 80.75 72 SER A C 1
ATOM 589 O O . SER A 1 72 ? 12.495 -9.178 2.315 1.00 80.75 72 SER A O 1
ATOM 591 N N . PRO A 1 73 ? 12.331 -11.056 3.530 1.00 83.44 73 PRO A N 1
ATOM 592 C CA . PRO A 1 73 ? 10.876 -11.021 3.575 1.00 83.44 73 PRO A CA 1
ATOM 593 C C . PRO A 1 73 ? 10.377 -9.932 4.539 1.00 83.44 73 PRO A C 1
ATOM 595 O O . PRO A 1 73 ? 11.070 -9.561 5.492 1.00 83.44 73 PRO A O 1
ATOM 598 N N . PRO A 1 74 ? 9.120 -9.473 4.396 1.00 84.94 74 PRO A N 1
ATOM 599 C CA . PRO A 1 74 ? 8.570 -8.462 5.285 1.00 84.94 74 PRO A CA 1
ATOM 600 C C . PRO A 1 74 ? 8.558 -8.943 6.742 1.00 84.94 74 PRO A C 1
ATOM 602 O O . PRO A 1 74 ? 7.967 -9.971 7.087 1.00 84.94 74 PRO A O 1
ATOM 605 N N . HIS A 1 75 ? 9.158 -8.146 7.627 1.00 88.31 75 HIS A N 1
ATOM 606 C CA . HIS A 1 75 ? 9.185 -8.413 9.068 1.00 88.31 75 HIS A CA 1
ATOM 607 C C . HIS A 1 75 ? 7.801 -8.329 9.727 1.00 88.31 75 HIS A C 1
ATOM 609 O O . HIS A 1 75 ? 7.512 -9.027 10.702 1.00 88.31 75 HIS A O 1
ATOM 615 N N . LEU A 1 76 ? 6.941 -7.444 9.217 1.00 89.44 76 LEU A N 1
ATOM 616 C CA . LEU A 1 76 ? 5.602 -7.185 9.733 1.00 89.44 76 LEU A CA 1
ATOM 617 C C . LEU A 1 76 ? 4.602 -7.166 8.583 1.00 89.44 76 LEU A C 1
ATOM 619 O O . LEU A 1 76 ? 4.801 -6.464 7.595 1.00 89.44 76 LEU A O 1
ATOM 623 N N . VAL A 1 77 ? 3.488 -7.871 8.761 1.00 90.81 77 VAL A N 1
ATOM 624 C CA . VAL A 1 77 ? 2.387 -7.913 7.799 1.00 90.81 77 VAL A CA 1
ATOM 625 C C . VAL A 1 77 ? 1.111 -7.444 8.482 1.00 90.81 77 VAL A C 1
ATOM 627 O O . VAL A 1 77 ? 0.758 -7.914 9.564 1.00 90.81 77 VAL A O 1
ATOM 630 N N . TYR A 1 78 ? 0.411 -6.515 7.839 1.00 93.06 78 TYR A N 1
ATOM 631 C CA . TYR A 1 78 ? -0.905 -6.050 8.260 1.00 93.06 78 TYR A CA 1
ATOM 632 C C . TYR A 1 78 ? -1.945 -6.540 7.255 1.00 93.06 78 TYR A C 1
ATOM 634 O O . TYR A 1 78 ? -1.857 -6.213 6.074 1.00 93.06 78 TYR A O 1
ATOM 642 N N . THR A 1 79 ? -2.927 -7.306 7.725 1.00 93.06 79 THR A N 1
ATOM 643 C CA . THR A 1 79 ? -4.115 -7.660 6.938 1.00 93.06 79 THR A CA 1
ATOM 644 C C . THR A 1 79 ? -5.213 -6.687 7.318 1.00 93.06 79 THR A C 1
ATOM 646 O O . THR A 1 79 ? -5.643 -6.689 8.467 1.00 93.06 79 THR A O 1
ATOM 649 N N . VAL A 1 80 ? -5.610 -5.823 6.388 1.00 93.62 80 VAL A N 1
ATOM 650 C CA . VAL A 1 80 ? -6.594 -4.757 6.618 1.00 93.62 80 VAL A CA 1
ATOM 651 C C . VAL A 1 80 ? -7.917 -5.136 5.954 1.00 93.62 80 VAL A C 1
ATOM 653 O O . VAL A 1 80 ? -7.926 -5.698 4.862 1.00 93.62 80 VAL A O 1
ATOM 656 N N . SER A 1 81 ? -9.026 -4.829 6.616 1.00 93.75 81 SER A N 1
ATOM 657 C CA . SER A 1 81 ? -10.397 -5.166 6.229 1.00 93.75 81 SER A CA 1
ATOM 658 C C . SER A 1 81 ? -11.331 -3.968 6.441 1.00 93.75 81 SER A C 1
ATOM 660 O O . SER A 1 81 ? -10.945 -2.982 7.067 1.00 93.75 81 SER A O 1
ATOM 662 N N . GLY A 1 82 ? -12.543 -4.030 5.883 1.00 92.44 82 GLY A N 1
ATOM 663 C CA . GLY A 1 82 ? -13.556 -2.975 6.036 1.00 92.44 82 GLY A CA 1
ATOM 664 C C . GLY A 1 82 ? -13.248 -1.658 5.311 1.00 92.44 82 GLY A C 1
ATOM 665 O O . GLY A 1 82 ? -13.898 -0.654 5.577 1.00 92.44 82 GLY A O 1
ATOM 666 N N . LEU A 1 83 ? -12.266 -1.652 4.404 1.00 95.12 83 LEU A N 1
ATOM 667 C CA . LEU A 1 83 ? -11.974 -0.522 3.521 1.00 95.12 83 LEU A CA 1
ATOM 668 C C . LEU A 1 83 ? -12.649 -0.697 2.160 1.00 95.12 83 LEU A C 1
ATOM 670 O O . LEU A 1 83 ? -12.926 -1.819 1.729 1.00 95.12 83 LEU A O 1
ATOM 674 N N . ASP A 1 84 ? -12.846 0.413 1.453 1.00 95.69 84 ASP A N 1
ATOM 675 C CA . ASP A 1 84 ? -13.382 0.402 0.094 1.00 95.69 84 ASP A CA 1
ATOM 676 C C . ASP A 1 84 ? -12.326 -0.082 -0.914 1.00 95.69 84 ASP A C 1
ATOM 678 O O . ASP A 1 84 ? -11.525 0.682 -1.461 1.00 95.69 84 ASP A O 1
ATOM 682 N N . VAL A 1 85 ? -12.336 -1.392 -1.161 1.00 93.00 85 VAL A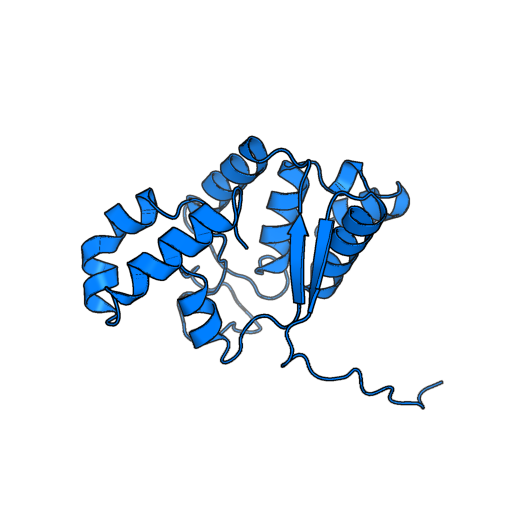 N 1
ATOM 683 C CA . VAL A 1 85 ? -11.420 -2.067 -2.090 1.00 93.00 85 VAL A CA 1
ATOM 684 C C . VAL A 1 85 ? -11.568 -1.541 -3.523 1.00 93.00 85 VAL A C 1
ATOM 686 O O . VAL A 1 85 ? -10.574 -1.484 -4.249 1.00 93.00 85 VAL A O 1
ATOM 689 N N . ALA A 1 86 ? -12.771 -1.144 -3.949 1.00 93.19 86 ALA A N 1
ATOM 690 C CA . ALA A 1 86 ? -13.001 -0.662 -5.309 1.00 93.19 86 ALA A CA 1
ATOM 691 C C . ALA A 1 86 ? -12.303 0.685 -5.533 1.00 93.19 86 ALA A C 1
ATOM 693 O O . ALA A 1 86 ? -11.550 0.837 -6.500 1.00 93.19 86 ALA A O 1
ATOM 694 N N . ASN A 1 87 ? -12.451 1.619 -4.591 1.00 95.81 87 ASN A N 1
ATOM 695 C CA . ASN A 1 87 ? -11.759 2.906 -4.645 1.00 95.81 87 ASN A CA 1
ATOM 696 C C . ASN A 1 87 ? -10.239 2.765 -4.473 1.00 95.81 87 ASN A C 1
ATOM 698 O O . ASN A 1 87 ? -9.474 3.446 -5.161 1.00 95.81 87 ASN A O 1
ATOM 702 N N . MET A 1 88 ? -9.775 1.829 -3.634 1.00 95.56 88 MET A N 1
ATOM 703 C CA . MET A 1 88 ? -8.346 1.498 -3.535 1.00 95.56 88 MET A CA 1
ATOM 704 C C . MET A 1 88 ? -7.772 1.028 -4.879 1.00 95.56 88 MET A C 1
ATOM 706 O O . MET A 1 88 ? -6.703 1.489 -5.289 1.00 95.56 88 MET A O 1
ATOM 710 N N . ARG A 1 89 ? -8.483 0.137 -5.584 1.00 93.06 89 ARG A N 1
ATOM 711 C CA . ARG A 1 89 ? -8.093 -0.353 -6.917 1.00 93.06 89 ARG A CA 1
ATOM 712 C C . ARG A 1 89 ? -8.093 0.762 -7.954 1.00 93.06 89 ARG A C 1
ATOM 714 O O . ARG A 1 89 ? -7.139 0.862 -8.721 1.00 93.06 89 ARG A O 1
ATOM 721 N N . ALA A 1 90 ? -9.120 1.609 -7.959 1.00 93.69 90 ALA A N 1
ATOM 722 C CA . ALA A 1 90 ? -9.222 2.730 -8.887 1.00 93.69 90 ALA A CA 1
ATOM 723 C C . ALA A 1 90 ? -8.066 3.730 -8.707 1.00 93.69 90 ALA A C 1
ATOM 725 O O . ALA A 1 90 ? -7.435 4.135 -9.687 1.00 93.69 90 ALA A O 1
ATOM 726 N N . GLU A 1 91 ? -7.727 4.082 -7.461 1.00 95.19 91 GLU A N 1
ATOM 727 C CA . GLU A 1 91 ? -6.597 4.976 -7.184 1.00 95.19 91 GLU A CA 1
ATOM 728 C C . GLU A 1 91 ? -5.263 4.320 -7.556 1.00 95.19 91 GLU A C 1
ATOM 730 O O . GLU A 1 91 ? -4.404 4.980 -8.145 1.00 95.19 91 GLU A O 1
ATOM 735 N N . TRP A 1 92 ? -5.087 3.021 -7.290 1.00 92.81 92 TRP A N 1
ATOM 736 C CA . TRP A 1 92 ? -3.887 2.312 -7.734 1.00 92.81 92 TRP A CA 1
ATOM 737 C C . TRP A 1 92 ? -3.761 2.300 -9.260 1.00 92.81 92 TRP A C 1
ATOM 739 O O . TRP A 1 92 ? -2.712 2.676 -9.784 1.00 92.81 92 TRP A O 1
ATOM 749 N N . PHE A 1 93 ? -4.839 1.965 -9.974 1.00 90.19 93 PHE A N 1
ATOM 750 C CA . PHE A 1 93 ? -4.895 1.981 -11.437 1.00 90.19 93 PHE A CA 1
ATOM 751 C C . PHE A 1 93 ? -4.512 3.354 -12.007 1.00 90.19 93 PHE A C 1
ATOM 753 O O . PHE A 1 93 ? -3.699 3.459 -12.927 1.00 90.19 93 PHE A O 1
ATOM 760 N N . LYS A 1 94 ? -5.030 4.429 -11.406 1.00 91.94 94 LYS A N 1
ATOM 761 C CA . LYS A 1 94 ? -4.690 5.809 -11.768 1.00 91.94 94 LYS A CA 1
ATOM 762 C C . LYS A 1 94 ? -3.214 6.139 -11.532 1.00 91.94 94 LYS A C 1
ATOM 764 O O . LYS A 1 94 ? -2.608 6.840 -12.340 1.00 91.94 94 LYS A O 1
ATOM 769 N N . ILE A 1 95 ? -2.632 5.670 -10.427 1.00 90.38 95 ILE A N 1
ATOM 770 C CA . ILE A 1 95 ? -1.219 5.903 -10.094 1.00 90.38 95 ILE A CA 1
ATOM 771 C C . ILE A 1 95 ? -0.301 5.164 -11.073 1.00 90.38 95 ILE A C 1
ATOM 773 O O . ILE A 1 95 ? 0.602 5.794 -11.629 1.00 90.38 95 ILE A O 1
ATOM 777 N N . ARG A 1 96 ? -0.540 3.866 -11.308 1.00 85.44 96 ARG A N 1
ATOM 778 C CA . ARG A 1 96 ? 0.321 3.021 -12.159 1.00 85.44 96 ARG A CA 1
ATOM 779 C C . ARG A 1 96 ? 0.306 3.421 -13.634 1.00 85.44 96 ARG A C 1
ATOM 781 O O . ARG A 1 96 ? 1.326 3.311 -14.307 1.00 85.44 96 ARG A O 1
ATOM 788 N N . ASN A 1 97 ? -0.832 3.907 -14.131 1.00 86.00 97 ASN A N 1
ATOM 789 C CA . ASN A 1 97 ? -1.007 4.260 -15.543 1.00 86.00 97 ASN A CA 1
ATOM 790 C C . ASN A 1 97 ? -0.692 5.728 -15.836 1.00 86.00 97 ASN A C 1
ATOM 792 O O . ASN A 1 97 ? -0.927 6.215 -16.941 1.00 86.00 97 ASN A O 1
ATOM 796 N N . LYS A 1 98 ? -0.148 6.457 -14.857 1.00 86.50 98 LYS A N 1
ATOM 797 C CA . LYS A 1 98 ? 0.259 7.838 -15.062 1.00 86.50 98 LYS A CA 1
ATOM 798 C C . LYS A 1 98 ? 1.435 7.907 -16.040 1.00 86.50 98 LYS A C 1
ATOM 800 O O . LYS A 1 98 ? 2.497 7.338 -15.796 1.00 86.50 98 LYS A O 1
ATOM 805 N N . THR A 1 99 ? 1.278 8.692 -17.101 1.00 83.44 99 THR A N 1
ATOM 806 C CA . THR A 1 99 ? 2.366 9.019 -18.030 1.00 83.44 99 THR A CA 1
ATOM 807 C C . THR A 1 99 ? 3.497 9.742 -17.292 1.00 83.44 99 THR A C 1
ATOM 809 O O . THR A 1 99 ? 3.242 10.658 -16.503 1.00 83.44 99 THR A O 1
ATOM 812 N N . ASN A 1 100 ? 4.751 9.356 -17.546 1.00 80.75 100 ASN A N 1
ATOM 813 C CA . ASN A 1 100 ? 5.938 9.901 -16.868 1.00 80.75 100 ASN A CA 1
ATOM 814 C C . ASN A 1 100 ? 5.892 9.750 -15.332 1.00 80.75 100 ASN A C 1
ATOM 816 O O . ASN A 1 100 ? 6.280 10.655 -14.575 1.00 80.75 100 ASN A O 1
ATOM 820 N N . ALA A 1 101 ? 5.380 8.607 -14.863 1.00 83.31 101 ALA A N 1
ATOM 821 C CA . ALA A 1 101 ? 5.501 8.180 -13.475 1.00 83.31 101 ALA A CA 1
ATOM 822 C C . ALA A 1 101 ? 6.980 8.120 -13.061 1.00 83.31 101 ALA A C 1
ATOM 824 O O . ALA A 1 101 ? 7.822 7.593 -13.779 1.00 83.31 101 ALA A O 1
ATOM 825 N N . HIS A 1 102 ? 7.292 8.697 -11.903 1.00 83.81 102 HIS A N 1
ATOM 826 C CA . HIS A 1 102 ? 8.649 8.737 -11.373 1.00 83.81 102 HIS A CA 1
ATOM 827 C C . HIS A 1 102 ? 8.640 8.547 -9.863 1.00 83.81 102 HIS A C 1
ATOM 829 O O . HIS A 1 102 ? 7.792 9.105 -9.150 1.00 83.81 102 HIS A O 1
ATOM 835 N N . PHE A 1 103 ? 9.624 7.792 -9.399 1.00 82.94 103 PHE A N 1
ATOM 836 C CA . PHE A 1 103 ? 9.947 7.618 -7.999 1.00 82.94 103 PHE A CA 1
ATOM 837 C C . PHE A 1 103 ? 10.777 8.809 -7.500 1.00 82.94 103 PHE A C 1
ATOM 839 O O . PHE A 1 103 ? 11.628 9.342 -8.217 1.00 82.94 103 PHE A O 1
ATOM 846 N N . VAL A 1 104 ? 10.498 9.256 -6.271 1.00 80.94 104 VAL A N 1
ATOM 847 C CA . VAL A 1 104 ? 11.296 10.267 -5.557 1.00 80.94 104 VAL A CA 1
ATOM 848 C C . VAL A 1 104 ? 11.387 9.847 -4.100 1.00 80.94 104 VAL A C 1
ATOM 850 O O . VAL A 1 104 ? 10.365 9.830 -3.409 1.00 80.94 104 VAL A O 1
ATOM 853 N N . PHE A 1 105 ? 12.598 9.583 -3.618 1.00 77.06 105 PHE A N 1
ATOM 854 C CA . PHE A 1 105 ? 12.850 8.985 -2.305 1.00 77.06 105 PHE A CA 1
ATOM 855 C C . PHE A 1 105 ? 12.104 9.664 -1.139 1.00 77.06 105 PHE A C 1
ATOM 857 O O . PHE A 1 105 ? 11.464 9.003 -0.322 1.00 77.06 105 PHE A O 1
ATOM 864 N N . PHE A 1 106 ? 12.105 10.999 -1.086 1.00 73.25 106 PHE A N 1
ATOM 865 C CA . PHE A 1 106 ? 11.522 11.733 0.046 1.00 73.25 106 PHE A CA 1
ATOM 866 C C . PHE A 1 106 ? 10.033 12.079 -0.089 1.00 73.25 106 PHE A C 1
ATOM 868 O O . PHE A 1 106 ? 9.386 12.354 0.917 1.00 73.25 106 PHE A O 1
ATOM 875 N N . ARG A 1 107 ? 9.475 12.104 -1.308 1.00 74.81 107 ARG A N 1
ATOM 876 C CA . ARG A 1 107 ? 8.122 12.657 -1.560 1.00 74.81 107 ARG A CA 1
ATOM 877 C C . ARG A 1 107 ? 7.185 11.755 -2.361 1.00 74.81 107 ARG A C 1
ATOM 879 O O . ARG A 1 107 ? 5.980 11.984 -2.353 1.00 74.81 107 ARG A O 1
ATOM 886 N N . LYS A 1 108 ? 7.717 10.775 -3.091 1.00 78.81 108 LYS A N 1
ATOM 887 C CA . LYS A 1 108 ? 6.966 9.840 -3.946 1.00 78.81 108 LYS A CA 1
ATOM 888 C C . LYS A 1 108 ? 7.559 8.438 -3.836 1.00 78.81 108 LYS A C 1
ATOM 890 O O . LYS A 1 108 ? 7.910 7.824 -4.842 1.00 78.81 108 LYS A O 1
ATOM 895 N N . ASN A 1 109 ? 7.719 7.985 -2.598 1.00 83.00 109 ASN A N 1
ATOM 896 C CA . ASN A 1 109 ? 8.203 6.649 -2.270 1.00 83.00 109 ASN A CA 1
ATOM 897 C C . ASN A 1 109 ? 7.046 5.654 -2.082 1.00 83.00 109 ASN A C 1
ATOM 899 O O . ASN A 1 109 ? 5.872 6.043 -2.083 1.00 83.00 109 ASN A O 1
ATOM 903 N N . CYS A 1 110 ? 7.373 4.385 -1.840 1.00 86.94 110 CYS A N 1
ATOM 904 C CA . CYS A 1 110 ? 6.401 3.315 -1.599 1.00 86.94 110 CYS A CA 1
ATOM 905 C C . CYS A 1 110 ? 5.360 3.677 -0.530 1.00 86.94 110 CYS A C 1
ATOM 907 O O . CYS A 1 110 ? 4.163 3.461 -0.715 1.00 86.94 110 CYS A O 1
ATOM 909 N N . SER A 1 111 ? 5.797 4.297 0.570 1.00 90.12 111 SER A N 1
ATOM 910 C CA . SER A 1 111 ? 4.912 4.654 1.685 1.00 90.12 111 SER A CA 1
ATOM 911 C C . SER A 1 111 ? 3.897 5.722 1.283 1.00 90.12 111 SER A C 1
ATOM 913 O O . SER A 1 111 ? 2.724 5.622 1.635 1.00 90.12 111 SER A O 1
ATOM 915 N N . THR A 1 112 ? 4.303 6.720 0.496 1.00 90.69 112 THR A N 1
ATOM 916 C CA . THR A 1 112 ? 3.370 7.747 0.001 1.00 90.69 112 THR A CA 1
ATOM 917 C C . THR A 1 112 ? 2.290 7.159 -0.909 1.00 90.69 112 THR A C 1
ATOM 919 O O . THR A 1 112 ? 1.130 7.560 -0.815 1.00 90.69 112 THR A O 1
ATOM 922 N N . ILE A 1 113 ? 2.634 6.176 -1.748 1.00 92.12 113 ILE A N 1
ATOM 923 C CA . ILE A 1 113 ? 1.669 5.489 -2.616 1.00 92.12 113 ILE A CA 1
ATOM 924 C C . ILE A 1 113 ? 0.700 4.644 -1.796 1.00 92.12 113 ILE A C 1
ATOM 926 O O . ILE A 1 113 ? -0.512 4.769 -1.973 1.00 92.12 113 ILE A O 1
ATOM 930 N N . VAL A 1 114 ? 1.210 3.863 -0.840 1.00 93.75 114 VAL A N 1
ATOM 931 C CA . VAL A 1 114 ? 0.368 3.085 0.079 1.00 93.75 114 VAL A CA 1
ATOM 932 C C . VAL A 1 114 ? -0.589 3.997 0.849 1.00 93.75 114 VAL A C 1
ATOM 934 O O . VAL A 1 114 ? -1.779 3.701 0.912 1.00 93.75 114 VAL A O 1
ATOM 937 N N . LEU A 1 115 ? -0.123 5.144 1.359 1.00 93.88 115 LEU A N 1
ATOM 938 C CA . LEU A 1 115 ? -0.993 6.109 2.039 1.00 93.88 115 LEU A CA 1
ATOM 939 C C . LEU A 1 115 ? -2.111 6.624 1.128 1.00 93.88 115 LEU A C 1
ATOM 941 O O . LEU A 1 115 ? -3.254 6.717 1.566 1.00 93.88 115 LEU A O 1
ATOM 945 N N . ARG A 1 116 ? -1.802 6.974 -0.126 1.00 93.94 116 ARG A N 1
ATOM 946 C CA . ARG A 1 116 ? -2.807 7.459 -1.085 1.00 93.94 116 ARG A CA 1
ATOM 947 C C . ARG A 1 116 ? -3.887 6.418 -1.355 1.00 93.94 116 ARG A C 1
ATOM 949 O O . ARG A 1 116 ? -5.063 6.763 -1.364 1.00 93.94 116 ARG A O 1
ATOM 956 N N . ILE A 1 117 ? -3.489 5.160 -1.513 1.00 95.38 117 ILE A N 1
ATOM 957 C CA . ILE A 1 117 ? -4.424 4.056 -1.737 1.00 95.38 117 ILE A CA 1
ATOM 958 C C . ILE A 1 117 ? -5.273 3.819 -0.482 1.00 95.38 117 ILE A C 1
ATOM 960 O O . ILE A 1 117 ? -6.493 3.769 -0.579 1.00 95.38 117 ILE A O 1
ATOM 964 N N . LEU A 1 118 ? -4.664 3.764 0.708 1.00 95.31 118 LEU A N 1
ATOM 965 C CA . LEU A 1 118 ? -5.401 3.623 1.971 1.00 95.31 118 LEU A CA 1
ATOM 966 C C . LEU A 1 118 ? -6.392 4.776 2.196 1.00 95.31 118 LEU A C 1
ATOM 968 O O . LEU A 1 118 ? -7.514 4.544 2.641 1.00 95.31 118 LEU A O 1
ATOM 972 N N . LYS A 1 119 ? -6.007 6.011 1.855 1.00 94.81 119 LYS A N 1
ATOM 973 C CA . LYS A 1 119 ? -6.901 7.178 1.878 1.00 94.81 119 LYS A CA 1
ATOM 974 C C . LYS A 1 119 ? -8.096 7.003 0.951 1.00 94.81 119 LYS A C 1
ATOM 976 O O . LYS A 1 119 ? -9.213 7.250 1.387 1.00 94.81 119 LYS A O 1
ATOM 981 N N . ALA A 1 120 ? -7.868 6.559 -0.286 1.00 96.38 120 ALA A N 1
ATOM 982 C CA . ALA A 1 120 ? -8.945 6.284 -1.236 1.00 96.38 120 ALA A CA 1
ATOM 983 C C . ALA A 1 120 ? -9.906 5.202 -0.715 1.00 96.38 120 ALA A C 1
ATOM 985 O O . ALA A 1 120 ? -11.108 5.309 -0.913 1.00 96.38 120 ALA A O 1
ATOM 986 N N . GLY A 1 121 ? -9.388 4.215 0.022 1.00 95.75 121 GLY A N 1
ATOM 987 C CA . GLY A 1 121 ? -10.193 3.203 0.711 1.00 95.75 121 GLY A CA 1
ATOM 988 C C . GLY A 1 121 ? -10.907 3.673 1.982 1.00 95.75 121 GLY A C 1
ATOM 989 O O . GLY A 1 121 ? -11.549 2.858 2.638 1.00 95.75 121 GLY A O 1
ATOM 990 N N . GLY A 1 122 ? -10.772 4.944 2.378 1.00 95.38 122 GLY A N 1
ATOM 991 C CA . GLY A 1 122 ? -11.407 5.491 3.580 1.00 95.38 122 GLY A CA 1
ATOM 992 C C . GLY A 1 122 ? -10.695 5.161 4.896 1.00 95.38 122 GLY A C 1
ATOM 993 O O . GLY A 1 122 ? -11.264 5.371 5.965 1.00 95.38 122 GLY A O 1
ATOM 994 N N . ALA A 1 123 ? -9.445 4.682 4.863 1.00 94.31 123 ALA A N 1
ATOM 995 C CA . ALA A 1 123 ? -8.724 4.266 6.070 1.00 94.31 123 ALA A CA 1
ATOM 996 C C . ALA A 1 123 ? -8.645 5.366 7.136 1.00 94.31 123 ALA A C 1
ATOM 998 O O . ALA A 1 123 ? -8.773 5.079 8.323 1.00 94.31 123 ALA A O 1
ATOM 999 N N . LEU A 1 124 ? -8.464 6.626 6.725 1.00 93.19 124 LEU A N 1
ATOM 1000 C CA . LEU A 1 124 ? -8.324 7.736 7.667 1.00 93.19 124 LEU A CA 1
ATOM 1001 C C . LEU A 1 124 ? -9.606 8.039 8.445 1.00 93.19 124 LEU A C 1
ATOM 1003 O O . LEU A 1 124 ? -9.507 8.552 9.554 1.00 93.19 124 LEU A O 1
ATOM 1007 N N . ASN A 1 125 ? -10.782 7.683 7.926 1.00 92.69 125 ASN A N 1
ATOM 1008 C CA . ASN A 1 125 ? -12.060 7.934 8.601 1.00 92.69 125 ASN A CA 1
ATOM 1009 C C . ASN A 1 125 ? -12.178 7.163 9.924 1.00 92.69 125 ASN A C 1
ATOM 1011 O O . ASN A 1 125 ? -12.936 7.550 10.804 1.00 92.69 125 ASN A O 1
ATOM 1015 N N . ASN A 1 126 ? -11.395 6.092 10.071 1.00 90.56 126 ASN A N 1
ATOM 1016 C CA . ASN A 1 126 ? -11.331 5.268 11.273 1.00 90.56 126 ASN A CA 1
ATOM 1017 C C . ASN A 1 126 ? -10.254 5.740 12.264 1.00 90.56 126 ASN A C 1
ATOM 1019 O O . ASN A 1 126 ? -9.990 5.069 13.261 1.00 90.56 126 ASN A O 1
ATOM 1023 N N . LEU A 1 127 ? -9.577 6.857 11.978 1.00 90.12 127 LEU A N 1
ATOM 1024 C CA . LEU A 1 127 ? -8.548 7.420 12.844 1.00 90.12 127 LEU A CA 1
ATOM 1025 C C . LEU A 1 127 ? -9.115 8.575 13.684 1.00 90.12 127 LEU A C 1
ATOM 1027 O O . LEU A 1 127 ? -9.984 9.311 13.220 1.00 90.12 127 LEU A O 1
ATOM 1031 N N . PRO A 1 128 ? -8.563 8.819 14.887 1.00 89.69 128 PRO A N 1
ATOM 1032 C CA . PRO A 1 128 ? -8.870 10.023 15.657 1.00 89.69 128 PRO A CA 1
ATOM 1033 C C . PRO A 1 128 ? -8.601 11.302 14.849 1.00 89.69 128 PRO A C 1
ATOM 1035 O O . PRO A 1 128 ? -7.606 11.369 14.121 1.00 89.69 128 PRO A O 1
ATOM 1038 N N . THR A 1 129 ? -9.410 12.350 15.041 1.00 88.56 129 THR A N 1
ATOM 1039 C CA . THR A 1 129 ? -9.380 13.607 14.261 1.00 88.56 129 THR A CA 1
ATOM 1040 C C . THR A 1 129 ? -7.979 14.205 14.100 1.00 88.56 129 THR A C 1
ATOM 1042 O O . THR A 1 129 ? -7.585 14.590 13.000 1.00 88.56 129 THR A O 1
ATOM 1045 N N . ALA A 1 130 ? -7.184 14.231 15.175 1.00 86.19 130 ALA A N 1
ATOM 1046 C CA . ALA A 1 130 ? -5.818 14.755 15.137 1.00 86.19 130 ALA A CA 1
ATOM 1047 C C . ALA A 1 130 ? -4.906 13.946 14.196 1.00 86.19 130 ALA A C 1
ATOM 1049 O O . ALA A 1 130 ? -4.151 14.516 13.408 1.00 86.19 130 ALA A O 1
ATOM 1050 N N . LYS A 1 131 ? -5.007 12.610 14.234 1.00 86.19 131 LYS A N 1
ATOM 1051 C CA . LYS A 1 131 ? -4.246 11.725 13.343 1.00 86.19 131 LYS A CA 1
ATOM 1052 C C . LYS A 1 131 ? -4.776 11.806 11.916 1.00 86.19 131 LYS A C 1
ATOM 1054 O O . LYS A 1 131 ? -3.968 11.880 10.996 1.00 86.19 131 LYS A O 1
ATOM 1059 N N . HIS A 1 132 ? -6.096 11.857 11.726 1.00 87.19 132 HIS A N 1
ATOM 1060 C CA . HIS A 1 132 ? -6.704 12.075 10.413 1.00 87.19 132 HIS A CA 1
ATOM 1061 C C . HIS A 1 132 ? -6.117 13.324 9.738 1.00 87.19 132 HIS A C 1
ATOM 1063 O O . HIS A 1 132 ? -5.634 13.243 8.607 1.00 87.19 132 HIS A O 1
ATOM 1069 N N . LEU A 1 133 ? -6.083 14.462 10.441 1.00 86.50 133 LEU A N 1
ATOM 1070 C CA . LEU A 1 133 ? -5.522 15.709 9.915 1.00 86.50 133 LEU A CA 1
ATOM 1071 C C . LEU A 1 133 ? -4.016 15.594 9.642 1.00 86.50 133 LEU A C 1
ATOM 1073 O O . LEU A 1 133 ? -3.543 16.004 8.582 1.00 86.50 133 LEU A O 1
ATOM 1077 N N . TRP A 1 134 ? -3.268 14.977 10.561 1.00 84.56 134 TRP A N 1
ATOM 1078 C CA . TRP A 1 134 ? -1.828 14.782 10.404 1.00 84.56 134 TRP A CA 1
ATOM 1079 C C . TRP A 1 134 ? -1.485 13.971 9.149 1.00 84.56 134 TRP A C 1
ATOM 1081 O O . TRP A 1 134 ? -0.707 14.409 8.300 1.00 84.56 134 TRP A O 1
ATOM 1091 N N . PHE A 1 135 ? -2.131 12.815 8.983 1.00 85.69 135 PHE A N 1
ATOM 1092 C CA . PHE A 1 135 ? -1.926 11.954 7.822 1.00 85.69 135 PHE A CA 1
ATOM 1093 C C . PHE A 1 135 ? -2.524 12.537 6.543 1.00 85.69 135 PHE A C 1
ATOM 1095 O O . PHE A 1 135 ? -2.076 12.181 5.453 1.00 85.69 135 PHE A O 1
ATOM 1102 N N . SER A 1 136 ? -3.492 13.453 6.631 1.00 82.12 136 SER A N 1
ATOM 1103 C CA . SER A 1 136 ? -4.046 14.150 5.464 1.00 82.12 136 SER A CA 1
ATOM 1104 C C . SER A 1 136 ? -2.986 14.977 4.731 1.00 82.12 136 SER A C 1
ATOM 1106 O O . SER A 1 136 ? -2.981 14.976 3.499 1.00 82.12 136 SER A O 1
ATOM 1108 N N . ASN A 1 137 ? -2.010 15.539 5.450 1.00 76.38 137 ASN A N 1
ATOM 1109 C CA . ASN A 1 137 ? -1.066 16.517 4.907 1.00 76.38 137 ASN A CA 1
ATOM 1110 C C . ASN A 1 137 ? 0.123 15.975 4.079 1.00 76.38 137 ASN A C 1
ATOM 1112 O O . ASN A 1 137 ? 0.909 16.787 3.623 1.00 76.38 137 ASN A O 1
ATOM 1116 N N . ASN A 1 138 ? 0.244 14.668 3.788 1.00 67.50 138 ASN A N 1
ATOM 1117 C CA . ASN A 1 138 ? 1.063 14.039 2.710 1.00 67.50 138 ASN A CA 1
ATOM 1118 C C . ASN A 1 138 ? 2.549 14.448 2.489 1.00 67.50 138 ASN A C 1
ATOM 1120 O O . ASN A 1 138 ? 3.169 13.904 1.576 1.00 67.50 138 ASN A O 1
ATOM 1124 N N . LEU A 1 139 ? 3.142 15.363 3.259 1.00 68.69 139 LEU A N 1
ATOM 1125 C CA . LEU A 1 139 ? 4.436 15.974 2.917 1.00 68.69 139 LEU A CA 1
ATOM 1126 C C . LEU A 1 139 ? 5.605 14.986 3.000 1.00 68.69 139 LEU A C 1
ATOM 1128 O O . LEU A 1 139 ? 6.453 14.979 2.111 1.00 68.69 139 LEU A O 1
ATOM 1132 N N . TYR A 1 140 ? 5.620 14.141 4.034 1.00 77.19 140 TYR A N 1
ATOM 1133 C CA . TYR A 1 140 ? 6.639 13.116 4.248 1.00 77.19 140 TYR 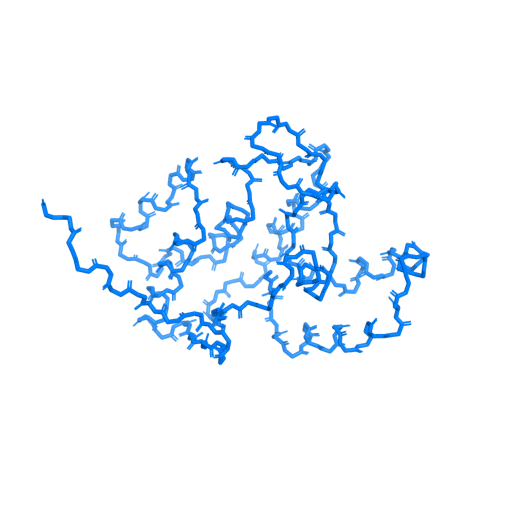A CA 1
ATOM 1134 C C . TYR A 1 140 ? 5.989 11.882 4.868 1.00 77.19 140 TYR A C 1
ATOM 1136 O O . TYR A 1 140 ? 5.402 11.959 5.946 1.00 77.19 140 TYR A O 1
ATOM 1144 N N . VAL A 1 141 ? 6.071 10.746 4.175 1.00 86.62 141 VAL A N 1
ATOM 1145 C CA . VAL A 1 141 ? 5.486 9.482 4.632 1.00 86.62 141 VAL A CA 1
ATOM 1146 C C . VAL A 1 141 ? 6.576 8.427 4.662 1.00 86.62 141 VAL A C 1
ATOM 1148 O O . VAL A 1 141 ? 7.266 8.192 3.669 1.00 86.62 141 VAL A O 1
ATOM 1151 N N . THR A 1 142 ? 6.712 7.790 5.816 1.00 88.38 142 THR A N 1
ATOM 1152 C CA . THR A 1 142 ? 7.660 6.704 6.067 1.00 88.38 142 THR A CA 1
ATOM 1153 C C . THR A 1 142 ? 6.916 5.391 6.328 1.00 88.38 142 THR A C 1
ATOM 1155 O O . THR A 1 142 ? 5.730 5.419 6.686 1.00 88.38 142 THR A O 1
ATOM 1158 N N . PRO A 1 143 ? 7.600 4.234 6.265 1.00 88.19 143 PRO A N 1
ATOM 1159 C CA . PRO A 1 143 ? 6.993 2.953 6.630 1.00 88.19 143 PRO A CA 1
ATOM 1160 C C . PRO A 1 143 ? 6.426 2.951 8.059 1.00 88.19 143 PRO A C 1
ATOM 1162 O O . PRO A 1 143 ? 5.373 2.367 8.321 1.00 88.19 143 PRO A O 1
ATOM 1165 N N . LYS A 1 144 ? 7.061 3.688 8.984 1.00 89.69 144 LYS A N 1
ATOM 1166 C CA . LYS A 1 144 ? 6.579 3.869 10.363 1.00 89.69 144 LYS A CA 1
ATOM 1167 C C . LYS A 1 144 ? 5.214 4.558 10.411 1.00 89.69 144 LYS A C 1
ATOM 1169 O O . LYS A 1 144 ? 4.382 4.196 11.239 1.00 89.69 144 LYS A O 1
ATOM 1174 N N . ASN A 1 145 ? 4.969 5.517 9.522 1.00 91.50 145 ASN A N 1
ATOM 1175 C CA . ASN A 1 145 ? 3.697 6.237 9.442 1.00 91.50 145 ASN A CA 1
ATOM 1176 C C . ASN A 1 145 ? 2.572 5.324 8.953 1.00 91.50 145 ASN A C 1
ATOM 1178 O O . ASN A 1 145 ? 1.492 5.324 9.537 1.00 91.50 145 ASN A O 1
ATOM 1182 N N . ILE A 1 146 ? 2.849 4.474 7.962 1.00 93.44 146 ILE A N 1
ATOM 1183 C CA . ILE A 1 146 ? 1.900 3.446 7.512 1.00 93.44 146 ILE A CA 1
ATOM 1184 C C . ILE A 1 146 ? 1.602 2.454 8.636 1.00 93.44 146 ILE A C 1
ATOM 1186 O O . ILE A 1 146 ? 0.440 2.182 8.926 1.00 93.44 146 ILE A O 1
ATOM 1190 N N . ALA A 1 147 ? 2.634 1.978 9.336 1.00 93.19 147 ALA A N 1
ATOM 1191 C CA . ALA A 1 147 ? 2.450 1.081 10.472 1.00 93.19 147 ALA A CA 1
ATOM 1192 C C . ALA A 1 147 ? 1.600 1.715 11.588 1.00 93.19 147 ALA A C 1
ATOM 1194 O O . ALA A 1 147 ? 0.804 1.015 12.209 1.00 93.19 147 ALA A O 1
ATOM 1195 N N . GLN A 1 148 ? 1.734 3.024 11.839 1.00 93.38 148 GLN A N 1
ATOM 1196 C CA . GLN A 1 148 ? 0.878 3.752 12.782 1.00 93.38 148 GLN A CA 1
ATOM 1197 C C . GLN A 1 148 ? -0.588 3.734 12.343 1.00 93.38 148 GLN A C 1
ATOM 1199 O O . GLN A 1 148 ? -1.425 3.343 13.148 1.00 93.38 148 GLN A O 1
ATOM 1204 N N . ILE A 1 149 ? -0.893 4.063 11.082 1.00 94.00 149 ILE A N 1
ATOM 1205 C CA . ILE A 1 149 ? -2.266 3.986 10.546 1.00 94.00 149 ILE A CA 1
ATOM 1206 C C . ILE A 1 149 ? -2.825 2.572 10.714 1.00 94.00 149 ILE A C 1
ATOM 1208 O O . ILE A 1 149 ? -3.909 2.401 11.262 1.00 94.00 149 ILE A O 1
ATOM 1212 N N . CYS A 1 150 ? -2.071 1.546 10.314 1.00 95.31 150 CYS A N 1
ATOM 1213 C CA . CYS A 1 150 ? -2.527 0.163 10.431 1.00 95.31 150 CYS A CA 1
ATOM 1214 C C . CYS A 1 150 ? -2.703 -0.290 11.889 1.00 95.31 150 CYS A C 1
ATOM 1216 O O . CYS A 1 150 ? -3.554 -1.131 12.164 1.00 95.31 150 CYS A O 1
ATOM 1218 N N . ASN A 1 151 ? -1.933 0.257 12.836 1.00 95.06 151 ASN A N 1
ATOM 1219 C CA . ASN A 1 151 ? -2.158 0.003 14.260 1.00 95.06 151 ASN A CA 1
ATOM 1220 C C . ASN A 1 151 ? -3.465 0.644 14.749 1.00 95.06 151 ASN A C 1
ATOM 1222 O O . ASN A 1 151 ? -4.160 0.009 15.534 1.00 95.06 151 ASN A O 1
ATOM 1226 N N . GLU A 1 152 ? -3.817 1.849 14.289 1.00 94.69 152 GLU A N 1
ATOM 1227 C CA . GLU A 1 152 ? -5.121 2.454 14.609 1.00 94.69 152 GLU A CA 1
ATOM 1228 C C . GLU A 1 152 ? -6.265 1.618 14.037 1.00 94.69 152 GLU A C 1
ATOM 1230 O O . GLU A 1 152 ? -7.196 1.286 14.762 1.00 94.69 152 GLU A O 1
ATOM 1235 N N . LEU A 1 153 ? -6.149 1.183 12.777 1.00 95.25 153 LEU A N 1
ATOM 1236 C CA . LEU A 1 153 ? -7.125 0.279 12.162 1.00 95.25 153 LEU A CA 1
ATOM 1237 C C . LEU A 1 153 ? -7.245 -1.032 12.942 1.00 95.25 153 LEU A C 1
ATOM 1239 O O . LEU A 1 153 ? -8.348 -1.502 13.188 1.00 95.25 153 LEU A O 1
ATOM 1243 N N . ARG A 1 154 ? -6.125 -1.603 13.396 1.00 95.50 154 ARG A N 1
ATOM 1244 C CA . ARG A 1 154 ? -6.133 -2.790 14.261 1.00 95.50 154 ARG A CA 1
ATOM 1245 C C . ARG A 1 154 ? -6.865 -2.521 15.574 1.00 95.50 154 ARG A C 1
ATOM 1247 O O . ARG A 1 154 ? -7.651 -3.355 15.998 1.00 95.50 154 ARG A O 1
ATOM 1254 N N . ASN A 1 155 ? -6.626 -1.373 16.207 1.00 94.12 155 ASN A N 1
ATOM 1255 C CA . ASN A 1 155 ? -7.314 -1.000 17.445 1.00 94.12 155 ASN A CA 1
ATOM 1256 C C . ASN A 1 155 ? -8.827 -0.792 17.222 1.00 94.12 155 ASN A C 1
ATOM 1258 O O . ASN A 1 155 ? -9.606 -1.002 18.144 1.00 94.12 155 ASN A O 1
ATOM 1262 N N . ALA A 1 156 ? -9.239 -0.438 16.002 1.00 93.44 156 ALA A N 1
ATOM 1263 C CA . ALA A 1 156 ? -10.634 -0.380 15.566 1.00 93.44 156 ALA A CA 1
ATOM 1264 C C . ALA A 1 156 ? -11.187 -1.734 15.060 1.00 93.44 156 ALA A C 1
ATOM 1266 O O . ALA A 1 156 ? -12.263 -1.768 14.473 1.00 93.44 156 ALA A O 1
ATOM 1267 N N . ASN A 1 157 ? -10.468 -2.848 15.258 1.00 94.62 157 ASN A N 1
ATOM 1268 C CA . ASN A 1 157 ? -10.807 -4.193 14.760 1.00 94.62 157 ASN A CA 1
ATOM 1269 C C . ASN A 1 157 ? -10.890 -4.326 13.227 1.00 94.62 157 ASN A C 1
ATOM 1271 O O . ASN A 1 157 ? -11.460 -5.281 12.710 1.00 94.62 157 ASN A O 1
ATOM 1275 N N . LEU A 1 158 ? -10.279 -3.399 12.490 1.00 94.56 158 LEU A N 1
ATOM 1276 C CA . LEU A 1 158 ? -10.227 -3.398 11.025 1.00 94.56 158 LEU A CA 1
ATOM 1277 C C . LEU A 1 158 ? -8.921 -3.965 10.469 1.00 94.56 158 LEU A C 1
ATOM 1279 O O . LEU A 1 158 ? -8.779 -4.095 9.256 1.00 94.56 158 LEU A O 1
ATOM 1283 N N . ALA A 1 159 ? -7.948 -4.303 11.314 1.00 95.06 159 ALA A N 1
ATOM 1284 C CA . ALA A 1 159 ? -6.712 -4.917 10.853 1.00 95.06 159 ALA A CA 1
ATOM 1285 C C . ALA A 1 159 ? -6.165 -5.964 11.823 1.00 95.06 159 ALA A C 1
ATOM 1287 O O . ALA A 1 159 ? -6.327 -5.859 13.034 1.00 95.06 159 ALA A O 1
ATOM 1288 N N . VAL A 1 160 ? -5.434 -6.934 11.282 1.00 94.50 160 VAL A N 1
ATOM 1289 C CA . VAL A 1 160 ? -4.670 -7.934 12.033 1.00 94.50 160 VAL A CA 1
ATOM 1290 C C . VAL A 1 160 ? -3.192 -7.748 11.724 1.00 94.50 160 VAL A C 1
ATOM 1292 O O . VAL A 1 160 ? -2.800 -7.615 10.565 1.00 94.50 160 VAL A O 1
ATOM 1295 N N . LYS A 1 161 ? -2.358 -7.737 12.766 1.00 94.38 161 LYS A N 1
ATOM 1296 C CA . LYS A 1 161 ? -0.903 -7.613 12.643 1.00 94.38 161 LYS A CA 1
ATOM 1297 C C . LYS A 1 161 ? -0.243 -8.963 12.897 1.00 94.38 161 LYS A C 1
ATOM 1299 O O . LYS A 1 161 ? -0.374 -9.503 13.989 1.00 94.38 161 LYS A O 1
ATOM 1304 N N . THR A 1 162 ? 0.535 -9.431 11.930 1.00 91.75 162 THR A N 1
ATOM 1305 C CA . THR A 1 162 ? 1.363 -10.637 12.034 1.00 91.75 162 THR A CA 1
ATOM 1306 C C . THR A 1 162 ? 2.835 -10.244 11.986 1.00 91.75 162 THR A C 1
ATOM 1308 O O . THR A 1 162 ? 3.225 -9.360 11.219 1.00 91.75 162 THR A O 1
ATOM 1311 N N . ARG A 1 163 ? 3.657 -10.870 12.827 1.00 88.94 163 ARG A N 1
ATOM 1312 C CA . ARG A 1 163 ? 5.112 -10.688 12.847 1.00 88.94 163 ARG A CA 1
ATOM 1313 C C . ARG A 1 163 ? 5.768 -11.939 12.266 1.00 88.94 163 ARG A C 1
ATOM 1315 O O . ARG A 1 163 ? 5.386 -13.043 12.635 1.00 88.94 163 ARG A O 1
ATOM 1322 N N . ASN A 1 164 ? 6.736 -11.750 11.376 1.00 83.38 164 ASN A N 1
ATOM 1323 C CA . ASN A 1 164 ? 7.570 -12.832 10.860 1.00 83.38 164 ASN A CA 1
ATOM 1324 C C . ASN A 1 164 ? 8.565 -13.287 11.944 1.00 83.38 164 ASN A C 1
ATOM 1326 O O . ASN A 1 164 ? 9.077 -12.452 12.693 1.00 83.38 164 ASN A O 1
ATOM 1330 N N . SER A 1 165 ? 8.858 -14.586 12.015 1.00 78.44 165 SER A N 1
ATOM 1331 C CA . SER A 1 165 ? 9.844 -15.161 12.940 1.00 78.44 165 SER A CA 1
ATOM 1332 C C . SER A 1 165 ? 11.244 -14.560 12.775 1.00 78.44 165 SER A C 1
ATOM 1334 O O . SER A 1 165 ? 11.975 -14.469 13.750 1.00 78.44 165 SER A O 1
ATOM 1336 N N . HIS A 1 166 ? 11.588 -14.090 11.573 1.00 75.88 166 HIS A N 1
ATOM 1337 C CA . HIS A 1 166 ? 12.878 -13.462 11.258 1.00 75.88 166 HIS A CA 1
ATOM 1338 C C . HIS A 1 166 ? 12.919 -11.949 11.540 1.00 75.88 166 HIS A C 1
ATOM 1340 O O . HIS A 1 166 ? 13.855 -11.266 11.140 1.00 75.88 166 HIS A O 1
ATOM 1346 N N . CYS A 1 167 ? 11.894 -11.382 12.186 1.00 74.62 167 CYS A N 1
ATOM 1347 C CA . CYS A 1 167 ? 11.905 -9.968 12.550 1.00 74.62 167 CYS A CA 1
ATOM 1348 C C . CYS A 1 167 ? 12.974 -9.711 13.625 1.00 74.62 167 CYS A C 1
ATOM 1350 O O . CYS A 1 167 ? 12.864 -10.316 14.694 1.00 74.62 167 CYS A O 1
ATOM 1352 N N . PRO A 1 168 ? 13.916 -8.767 13.423 1.00 76.56 168 PRO A N 1
ATOM 1353 C CA . PRO A 1 168 ? 14.904 -8.440 14.442 1.00 76.56 168 PRO A CA 1
ATOM 1354 C C . PRO A 1 168 ? 14.206 -8.009 15.734 1.00 76.56 168 PRO A C 1
ATOM 1356 O O . PRO A 1 168 ? 13.157 -7.337 15.715 1.00 76.56 168 PRO A O 1
ATOM 1359 N N . GLU A 1 169 ? 14.763 -8.432 16.866 1.00 72.81 169 GLU A N 1
ATOM 1360 C CA . GLU A 1 169 ? 14.292 -7.974 18.162 1.00 72.81 169 GLU A CA 1
ATOM 1361 C C . GLU A 1 169 ? 14.525 -6.469 18.285 1.00 72.81 169 GLU A C 1
ATOM 1363 O O . GLU A 1 169 ? 15.452 -5.897 17.712 1.00 72.81 169 GLU A O 1
ATOM 1368 N N . LYS A 1 170 ? 13.630 -5.790 19.007 1.00 66.31 170 LYS A N 1
ATOM 1369 C CA . LYS A 1 170 ? 13.895 -4.397 19.348 1.00 66.31 170 LYS A CA 1
ATOM 1370 C C . LYS A 1 170 ? 15.016 -4.396 20.373 1.00 66.31 170 LYS A C 1
ATOM 1372 O O . LYS A 1 170 ? 14.749 -4.654 21.543 1.00 66.31 170 LYS A O 1
ATOM 1377 N N . GLU A 1 171 ? 16.217 -4.035 19.953 1.00 52.25 171 GLU A N 1
ATOM 1378 C CA . GLU A 1 171 ? 17.241 -3.613 20.896 1.00 52.25 171 GLU A CA 1
ATOM 1379 C C . GLU A 1 171 ? 16.742 -2.340 21.587 1.00 52.25 171 GLU A C 1
ATOM 1381 O O . GLU A 1 171 ? 16.629 -1.263 20.993 1.00 52.25 171 GLU A O 1
ATOM 1386 N N . PHE A 1 172 ? 16.350 -2.474 22.852 1.00 44.31 172 PHE A N 1
ATOM 1387 C CA . PHE A 1 172 ? 16.186 -1.325 23.725 1.00 44.31 172 PHE A CA 1
ATOM 1388 C C . PHE A 1 172 ? 17.583 -0.781 24.015 1.00 44.31 172 PHE A C 1
ATOM 1390 O O . PHE A 1 172 ? 18.237 -1.211 24.961 1.00 44.31 172 PHE A O 1
ATOM 1397 N N . ILE A 1 173 ? 18.042 0.175 23.209 1.00 46.66 173 ILE A N 1
ATOM 1398 C CA . ILE A 1 173 ? 19.199 0.988 23.580 1.00 46.66 173 ILE A CA 1
ATOM 1399 C C . ILE A 1 173 ? 18.734 1.913 24.710 1.00 46.66 173 ILE A C 1
ATOM 1401 O O . ILE A 1 173 ? 18.134 2.966 24.486 1.00 46.66 173 ILE A O 1
ATOM 1405 N N . PHE A 1 174 ? 18.939 1.471 25.950 1.00 41.22 174 PHE A N 1
ATOM 1406 C CA . PHE A 1 174 ? 18.863 2.331 27.122 1.00 41.22 174 PHE A CA 1
ATOM 1407 C C . PHE A 1 174 ? 20.020 3.331 27.045 1.00 41.22 174 PHE A C 1
ATOM 1409 O O . PHE A 1 174 ? 21.177 2.938 27.131 1.00 41.22 174 PHE A O 1
ATOM 1416 N N . GLY A 1 175 ? 19.706 4.619 26.912 1.00 46.94 175 GLY A N 1
ATOM 1417 C CA . GLY A 1 175 ? 20.688 5.689 27.088 1.00 46.94 175 GLY A CA 1
ATOM 1418 C C . GLY A 1 175 ? 20.782 6.634 25.903 1.00 46.94 175 GLY A C 1
ATOM 1419 O O . GLY A 1 175 ? 21.655 6.487 25.065 1.00 46.94 175 GLY A O 1
ATOM 1420 N N . LEU A 1 176 ? 19.887 7.617 25.877 1.00 39.88 176 LEU A N 1
ATOM 1421 C CA . LEU A 1 176 ? 20.160 9.012 25.517 1.00 39.88 176 LEU A CA 1
ATOM 1422 C C . LEU A 1 176 ? 18.934 9.794 26.004 1.00 39.88 176 LEU A C 1
ATOM 1424 O O . LEU A 1 176 ? 17.901 9.864 25.337 1.00 39.88 176 LEU A O 1
ATOM 1428 N N . ARG A 1 177 ? 19.032 10.228 27.262 1.00 39.75 177 ARG A N 1
ATOM 1429 C CA . ARG A 1 177 ? 18.155 11.213 27.891 1.00 39.75 177 ARG A CA 1
ATOM 1430 C C . ARG A 1 177 ? 18.800 12.580 27.728 1.00 39.75 177 ARG A C 1
ATOM 1432 O O . ARG A 1 177 ? 20.048 12.612 27.792 1.00 39.75 177 ARG A O 1
#

Sequence (177 aa):
MYIGDPNIGKNIERNYSKYENREARQADREAIEHFNTNYVSWWPEESGAQLLGKQPQGRNLFLESDISDEGSPPHLVYTVSGLDVANMRAEWFKIRNKTNAHFVFFRKNCSTIVLRILKAGGALNNLPTAKHLWFSNNLYVTPKNIAQICNELRNANLAVKTRNSHCPEKEFIFGLR

pLDDT: mean 80.78, std 12.59, range [39.75, 96.38]

Organism: NCBI:txid129847

InterPro dom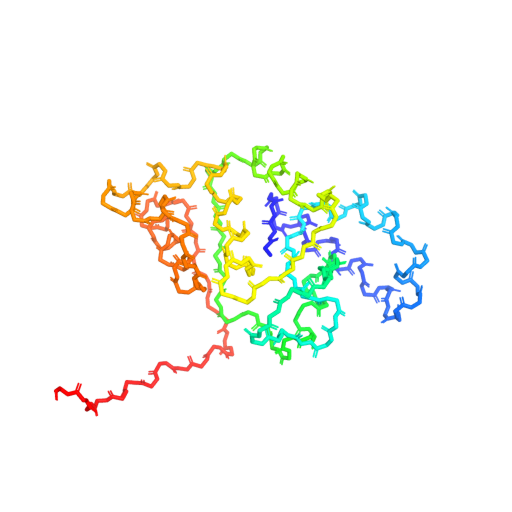ains:
  IPR059883 IcsB/BopA-like, middle domain [PF27349] (77-166)

Secondary structure (DSSP, 8-state):
-B-S-HHHHHHHHHHHTT--SHHHHHHTHHHHHHH-TTB---EESSSS--SSS-EEEE----HHHHHHHHTS--SEEEEE-SS-HHHHHHHHHHHHT-TT-EEBTTTBSHHHHHHHHHHHTTGGGGS-HHHHHHHHT-S---HHHHHHHHHHHHHTTSEEEEE-TTPPP--------

Radius of gyration: 17.05 Å; chains: 1; bounding box: 34×38×51 Å